Protein AF-A0A8C1U9F3-F1 (afdb_monomer)

Radius of gyration: 24.21 Å; Cα contacts (8 Å, |Δi|>4): 95; chains: 1; bounding box: 47×26×65 Å

pLDDT: mean 91.02, std 7.92, range [49.25, 97.31]

Mean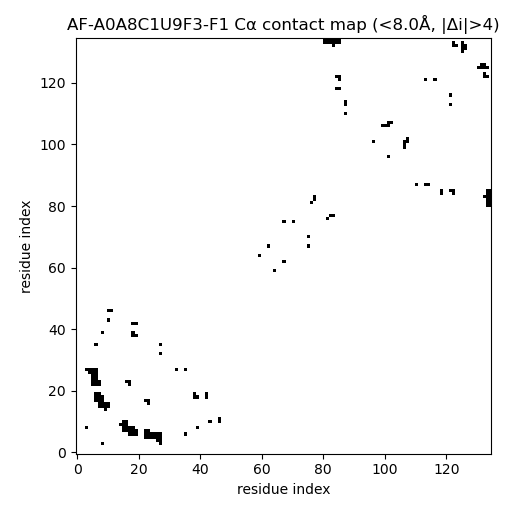 predicted aligned error: 7.38 Å

Secondary structure (DSSP, 8-state):
-----BSEEE-TTS-EEESSTTGGGSB--TTTHHHHHHHHHHHHHHTTHHHHHHHHHHHHTTS-HHHHTTS-HHHHHHHHH--SS--HHHHHHH---SSS-TTSHHHHHHHHHHHHS-HHHHHHHHHHHHS-S--

Solvent-accessible surface area (backbone atoms only — not comparable to full-atom values): 8068 Å² total; per-residue (Å²): 131,81,84,67,61,25,35,50,41,71,47,98,89,68,47,81,39,56,46,44,93,69,13,76,78,39,71,55,42,85,88,52,46,63,58,48,52,54,38,47,51,52,38,62,73,53,72,51,48,73,60,53,49,52,53,52,53,61,47,44,78,79,44,62,61,76,63,56,73,77,48,54,73,68,53,51,45,36,72,74,60,26,40,83,67,69,54,64,73,60,50,66,74,70,63,80,78,74,102,57,53,78,85,37,68,69,49,46,49,54,50,51,54,57,67,72,44,52,58,69,54,42,29,51,49,39,30,71,80,69,73,35,67,44,93

InterPro domains:
  IPR000569 HECT domain [PF00632] (15-135)
  IPR000569 HECT domain [PS50237] (14-135)
  IPR000569 HECT domain [SM00119] (1-135)
  IPR035983 HECT, E3 ligase catalytic domain [SSF56204] (11-135)
  IPR042469 E3 ubiquitin-protein ligase HECTD3 [PTHR46654] (6-135)

Structure (mmCIF, N/CA/C/O backbone):
data_AF-A0A8C1U9F3-F1
#
_entry.id   AF-A0A8C1U9F3-F1
#
loop_
_atom_site.group_PDB
_atom_site.id
_atom_site.type_symbol
_atom_site.label_atom_id
_atom_site.label_alt_id
_atom_site.label_comp_id
_atom_site.label_asym_id
_atom_site.label_entity_id
_atom_site.label_seq_id
_atom_site.pdbx_PDB_ins_code
_atom_site.Cartn_x
_atom_site.Cartn_y
_atom_site.Cartn_z
_atom_site.occupancy
_atom_site.B_iso_or_equiv
_atom_site.auth_seq_id
_atom_site.auth_comp_id
_atom_site.auth_asym_id
_atom_site.auth_atom_id
_atom_site.pdbx_PDB_model_num
ATOM 1 N N . MET A 1 1 ? 25.316 -7.823 -6.416 1.00 49.34 1 MET A N 1
ATOM 2 C CA . MET A 1 1 ? 24.748 -7.047 -7.535 1.00 49.34 1 MET A CA 1
ATOM 3 C C . MET A 1 1 ? 25.439 -7.550 -8.788 1.00 49.34 1 MET A C 1
ATOM 5 O O . MET A 1 1 ? 26.639 -7.349 -8.905 1.00 49.34 1 MET A O 1
ATOM 9 N N . ILE A 1 2 ? 24.748 -8.336 -9.615 1.00 49.25 2 ILE A N 1
ATOM 10 C CA . ILE A 1 2 ? 25.308 -8.791 -10.897 1.00 49.25 2 ILE A CA 1
ATOM 11 C C . ILE A 1 2 ? 25.418 -7.538 -11.784 1.00 49.25 2 ILE A C 1
ATOM 13 O O . ILE A 1 2 ?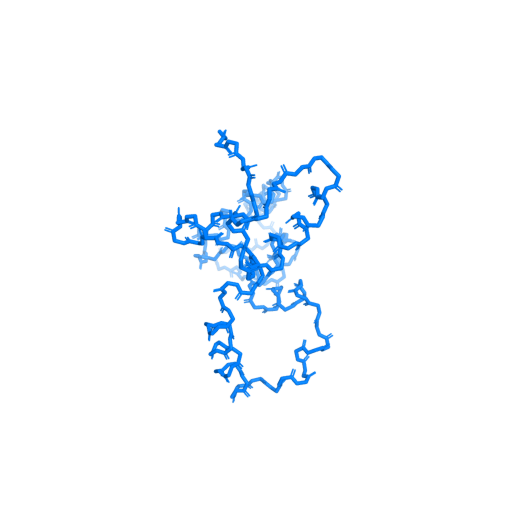 24.453 -6.768 -11.799 1.00 49.25 2 ILE A O 1
ATOM 17 N N . PRO A 1 3 ? 26.561 -7.266 -12.438 1.00 56.72 3 PRO A N 1
ATOM 18 C CA . PRO A 1 3 ? 26.659 -6.141 -13.358 1.00 56.72 3 PRO A CA 1
ATOM 19 C C . PRO A 1 3 ? 25.641 -6.330 -14.487 1.00 56.72 3 PRO A C 1
ATOM 21 O O . PRO A 1 3 ? 25.522 -7.404 -15.073 1.00 56.72 3 PRO A O 1
ATOM 24 N N . LEU A 1 4 ? 24.827 -5.302 -14.708 1.00 69.50 4 LEU A N 1
ATOM 25 C CA . LEU A 1 4 ? 23.880 -5.262 -15.812 1.00 69.50 4 LEU A CA 1
ATOM 26 C C . LEU A 1 4 ? 24.661 -4.827 -17.050 1.00 69.50 4 LEU A C 1
ATOM 28 O O . LEU A 1 4 ? 25.075 -3.675 -17.138 1.00 69.50 4 LEU A O 1
ATOM 32 N N . ASP A 1 5 ? 24.880 -5.751 -17.979 1.00 87.25 5 ASP A N 1
ATOM 33 C CA . ASP A 1 5 ? 25.706 -5.492 -19.165 1.00 87.25 5 ASP A CA 1
ATOM 34 C C . ASP A 1 5 ? 24.875 -5.007 -20.367 1.00 87.25 5 ASP A C 1
ATOM 36 O O . ASP A 1 5 ? 25.412 -4.496 -21.351 1.00 87.25 5 ASP A O 1
ATOM 40 N N . SER A 1 6 ? 23.549 -5.142 -20.296 1.00 94.44 6 SER A N 1
ATOM 41 C CA . SER A 1 6 ? 22.614 -4.800 -21.369 1.00 94.44 6 SER A CA 1
ATOM 42 C C . SER A 1 6 ? 21.249 -4.361 -20.830 1.00 94.44 6 SER A C 1
ATOM 44 O O . SER A 1 6 ? 21.046 -4.271 -19.617 1.00 94.44 6 SER A O 1
ATOM 46 N N . PHE A 1 7 ? 20.298 -4.063 -21.719 1.00 95.81 7 PHE A N 1
ATOM 47 C CA . PHE A 1 7 ? 18.926 -3.677 -21.367 1.00 95.81 7 PHE A CA 1
ATOM 48 C C . PHE A 1 7 ? 18.090 -4.897 -20.948 1.00 95.81 7 PHE A C 1
ATOM 50 O O . PHE A 1 7 ? 17.070 -5.241 -21.554 1.00 95.81 7 PHE A O 1
ATOM 57 N N . VAL A 1 8 ? 18.541 -5.551 -19.883 1.00 94.88 8 VAL A N 1
ATOM 58 C CA . VAL A 1 8 ? 17.898 -6.686 -19.223 1.00 94.88 8 VAL A CA 1
ATOM 59 C C . VAL A 1 8 ? 17.635 -6.356 -17.765 1.00 94.88 8 VAL A C 1
ATOM 61 O O . VAL A 1 8 ? 18.450 -5.713 -17.118 1.00 94.88 8 VAL A O 1
ATOM 64 N N . GLY A 1 9 ? 16.508 -6.812 -17.235 1.00 91.31 9 GLY A N 1
ATOM 65 C CA . GLY A 1 9 ? 16.112 -6.624 -15.845 1.00 91.31 9 GLY A CA 1
ATOM 66 C C . GLY A 1 9 ? 15.585 -7.924 -15.253 1.00 91.31 9 GLY A C 1
ATOM 67 O O . GLY A 1 9 ? 15.272 -8.867 -15.977 1.00 91.31 9 GLY A O 1
ATOM 68 N N . GLN A 1 10 ? 15.498 -7.984 -13.927 1.00 91.25 10 GLN A N 1
ATOM 69 C CA . GLN A 1 10 ? 14.912 -9.130 -13.240 1.00 91.25 10 GLN A CA 1
ATOM 70 C C . GLN A 1 10 ? 13.382 -9.013 -13.246 1.00 91.25 10 GLN A C 1
ATOM 72 O O . GLN A 1 10 ? 12.860 -8.026 -12.741 1.00 91.25 10 GLN A O 1
ATOM 77 N N . SER A 1 11 ? 12.652 -9.989 -13.771 1.00 92.56 11 SER A N 1
ATOM 78 C CA . SER A 1 11 ? 11.186 -10.060 -13.711 1.00 92.56 11 SER A CA 1
ATOM 79 C C . SER A 1 11 ? 10.675 -10.391 -12.301 1.00 92.56 11 SER A C 1
ATOM 81 O O . SER A 1 11 ? 11.444 -10.740 -11.404 1.00 92.56 11 SER A O 1
ATOM 83 N N . ALA A 1 12 ? 9.365 -10.280 -12.077 1.00 91.25 12 ALA A N 1
ATOM 84 C CA . ALA A 1 12 ? 8.701 -10.617 -10.816 1.00 91.25 12 ALA A CA 1
ATOM 85 C C . ALA A 1 12 ? 8.863 -12.097 -10.420 1.00 91.25 12 ALA A C 1
ATOM 87 O O . ALA A 1 12 ? 8.837 -12.415 -9.234 1.00 91.25 12 ALA A O 1
ATOM 88 N N . ASP A 1 13 ? 9.072 -12.999 -11.386 1.00 91.94 13 ASP A N 1
ATOM 89 C CA . ASP A 1 13 ? 9.385 -14.417 -11.143 1.00 91.94 13 ASP A CA 1
ATOM 90 C C . ASP A 1 13 ? 10.897 -14.696 -11.005 1.00 91.94 13 ASP A C 1
ATOM 92 O O . ASP A 1 13 ? 11.318 -15.850 -10.918 1.00 91.94 13 ASP A O 1
ATOM 96 N N . GLY A 1 14 ? 11.721 -13.645 -10.964 1.00 90.31 14 GLY A N 1
ATOM 97 C CA . GLY A 1 14 ? 13.155 -13.718 -10.694 1.00 90.31 14 GLY A CA 1
ATOM 98 C C . GLY A 1 14 ? 14.043 -13.990 -11.910 1.00 90.31 14 GLY A C 1
ATOM 99 O O . GLY A 1 14 ? 15.262 -14.066 -11.740 1.00 90.31 14 GLY A O 1
ATOM 100 N N . LYS A 1 15 ? 13.482 -14.120 -13.119 1.00 91.81 15 LYS A N 1
ATOM 101 C CA . LYS A 1 15 ? 14.236 -14.380 -14.356 1.00 91.81 15 LYS A CA 1
ATOM 102 C C . LYS A 1 15 ? 14.822 -13.097 -14.943 1.00 91.81 15 LYS A C 1
ATOM 104 O O . LYS A 1 15 ? 14.275 -12.017 -14.777 1.00 91.81 15 LYS A O 1
ATOM 109 N N . MET A 1 16 ? 15.930 -13.211 -15.669 1.00 91.50 16 MET A N 1
ATOM 110 C CA . MET A 1 16 ? 16.463 -12.085 -16.441 1.00 91.50 16 MET A CA 1
ATOM 111 C C . MET A 1 16 ? 15.747 -12.007 -17.785 1.00 91.50 16 MET A C 1
ATOM 113 O O . MET A 1 16 ? 15.766 -12.970 -18.553 1.00 91.50 16 MET A O 1
ATOM 117 N N . VAL A 1 17 ? 15.120 -10.868 -18.061 1.00 93.62 17 VAL A N 1
ATOM 118 C CA . VAL A 1 17 ? 14.347 -10.633 -19.282 1.00 93.62 17 VAL A CA 1
ATOM 119 C C . VAL A 1 17 ? 14.723 -9.294 -19.913 1.00 93.62 17 VAL A C 1
ATOM 121 O O . VAL A 1 17 ? 15.092 -8.356 -19.202 1.00 93.62 17 VAL A O 1
ATOM 124 N N . PRO A 1 18 ? 14.639 -9.173 -21.245 1.00 95.06 18 PRO A N 1
ATOM 125 C CA . PRO A 1 18 ? 14.825 -7.892 -21.909 1.00 95.06 18 PRO A CA 1
ATOM 126 C C . PRO A 1 18 ? 13.691 -6.927 -21.524 1.00 95.06 18 PRO A C 1
ATOM 128 O O . PRO A 1 18 ? 12.520 -7.234 -21.729 1.00 95.06 18 PRO A O 1
ATOM 131 N N . ILE A 1 19 ? 14.040 -5.750 -20.988 1.00 95.00 19 ILE A N 1
ATOM 132 C CA . ILE A 1 19 ? 13.059 -4.718 -20.572 1.00 95.00 19 ILE A CA 1
ATOM 133 C C . ILE A 1 19 ? 12.503 -3.913 -21.755 1.00 95.00 19 ILE A C 1
ATOM 135 O O . ILE A 1 19 ? 11.532 -3.177 -21.622 1.00 95.00 19 ILE A O 1
ATOM 139 N N . ILE A 1 20 ? 13.127 -4.060 -22.922 1.00 95.00 20 ILE A N 1
ATOM 140 C CA . ILE A 1 20 ? 12.680 -3.529 -24.209 1.00 95.00 20 ILE A CA 1
ATOM 141 C C . ILE A 1 20 ? 12.872 -4.596 -25.289 1.00 95.00 20 ILE A C 1
ATOM 143 O O . ILE A 1 20 ? 13.725 -5.475 -25.127 1.00 95.00 20 ILE A O 1
ATOM 147 N N . PRO A 1 21 ? 12.146 -4.530 -26.419 1.00 95.06 21 PRO A N 1
ATOM 148 C CA . PRO A 1 21 ? 12.381 -5.428 -27.545 1.00 95.06 21 PRO A CA 1
ATOM 149 C C . PRO A 1 21 ? 13.858 -5.431 -27.968 1.00 95.06 21 PRO A C 1
ATOM 151 O O . PRO A 1 21 ? 14.432 -4.384 -28.253 1.00 95.06 21 PRO A O 1
ATOM 154 N N . GLY A 1 22 ? 14.488 -6.609 -27.976 1.00 93.81 22 GLY A N 1
ATOM 155 C CA . GLY A 1 22 ? 15.908 -6.753 -28.322 1.00 93.81 22 GLY A CA 1
ATOM 156 C C . GLY A 1 22 ? 16.902 -6.267 -27.257 1.00 93.81 22 GLY A C 1
ATOM 157 O O . GLY A 1 22 ? 18.094 -6.201 -27.543 1.00 93.81 22 GLY A O 1
ATOM 158 N N . GLY A 1 23 ? 16.457 -5.971 -26.030 1.00 93.56 23 GLY A N 1
ATOM 159 C CA . GLY A 1 23 ? 17.293 -5.404 -24.962 1.00 93.56 23 GLY A CA 1
ATOM 160 C C . GL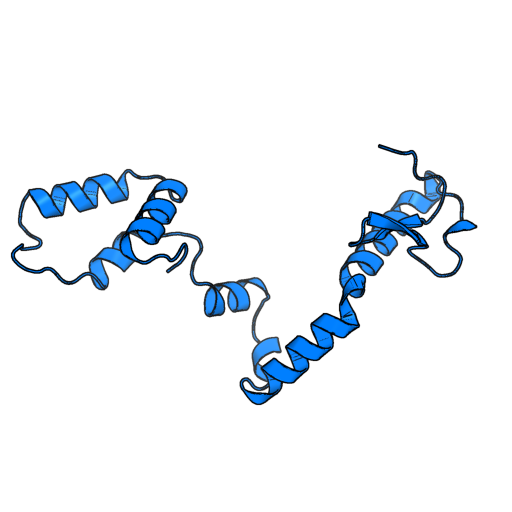Y A 1 23 ? 18.566 -6.194 -24.632 1.00 93.56 23 GLY A C 1
ATOM 161 O O . GLY A 1 23 ? 19.582 -5.598 -24.286 1.00 93.56 23 GLY A O 1
ATOM 162 N N . ASN A 1 24 ? 18.559 -7.513 -24.853 1.00 93.31 24 ASN A N 1
ATOM 163 C CA . ASN A 1 24 ? 19.737 -8.380 -24.715 1.00 93.31 24 ASN A CA 1
ATOM 164 C C . ASN A 1 24 ? 20.927 -7.931 -25.586 1.00 93.31 24 ASN A C 1
ATOM 166 O O . ASN A 1 24 ? 22.074 -8.182 -25.231 1.00 93.31 24 ASN A O 1
ATOM 170 N N . SER A 1 25 ? 20.655 -7.298 -26.731 1.00 94.19 25 SER A N 1
ATOM 171 C CA . SER A 1 25 ? 21.654 -6.860 -27.713 1.00 94.19 25 SER A CA 1
ATOM 172 C C . SER A 1 25 ? 22.066 -5.396 -27.548 1.00 94.19 25 SER A C 1
ATOM 174 O O . SER A 1 25 ? 22.938 -4.928 -28.276 1.00 94.19 25 SER A O 1
ATOM 176 N N . ILE A 1 26 ? 21.444 -4.663 -26.622 1.00 95.06 26 ILE A N 1
ATOM 177 C CA . ILE A 1 26 ? 21.718 -3.244 -26.397 1.00 95.06 26 ILE A CA 1
ATOM 178 C C . ILE A 1 26 ? 22.621 -3.136 -25.168 1.00 95.06 26 ILE A C 1
ATOM 180 O O . ILE A 1 26 ? 22.133 -3.357 -24.059 1.00 95.06 26 ILE A O 1
ATOM 184 N N . PRO A 1 27 ? 23.917 -2.814 -25.324 1.00 94.94 27 PRO A N 1
ATOM 185 C CA . PRO A 1 27 ? 24.826 -2.724 -24.191 1.00 94.94 27 PRO A CA 1
ATOM 186 C C . PRO A 1 27 ? 24.453 -1.552 -23.279 1.00 94.94 27 PRO A C 1
ATOM 188 O O . PRO A 1 27 ? 24.155 -0.444 -23.744 1.00 94.94 27 PRO A O 1
ATOM 191 N N . LEU A 1 28 ? 24.501 -1.787 -21.969 1.00 94.69 28 LEU A N 1
ATOM 192 C CA . LEU A 1 28 ? 24.340 -0.733 -20.978 1.00 94.69 28 LEU A CA 1
ATOM 193 C C . LEU A 1 28 ? 25.655 0.042 -20.877 1.00 94.69 28 LEU A C 1
ATOM 195 O O . LEU A 1 28 ? 26.717 -0.498 -20.586 1.00 94.69 28 LEU A O 1
ATOM 199 N N . THR A 1 29 ? 25.579 1.338 -21.128 1.00 94.44 29 THR A N 1
ATOM 200 C CA . THR A 1 29 ? 26.708 2.262 -21.099 1.00 94.44 29 THR A CA 1
ATOM 201 C C . THR A 1 29 ? 26.385 3.417 -20.166 1.00 94.44 29 THR A C 1
ATOM 203 O O . THR A 1 29 ? 25.231 3.682 -19.822 1.00 94.44 29 THR A O 1
ATOM 206 N N . PHE A 1 30 ? 27.405 4.172 -19.762 1.00 93.19 30 PHE A N 1
ATOM 207 C CA . PHE A 1 30 ? 27.154 5.342 -18.931 1.00 93.19 30 PHE A CA 1
ATOM 208 C C . PHE A 1 30 ? 26.239 6.349 -19.643 1.00 93.19 30 PHE A C 1
ATOM 210 O O . PHE A 1 30 ? 25.377 6.930 -18.995 1.00 93.19 30 PHE A O 1
ATOM 2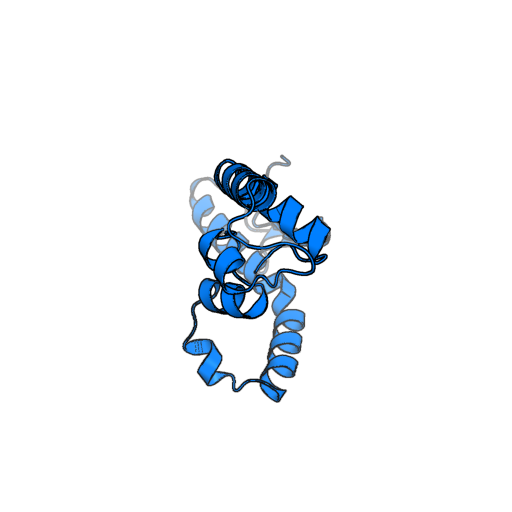17 N N . SER A 1 31 ? 26.355 6.544 -20.958 1.00 96.62 31 SER A N 1
ATOM 218 C CA . SER A 1 31 ? 25.536 7.517 -21.694 1.00 96.62 31 SER A CA 1
ATOM 219 C C . SER A 1 31 ? 24.050 7.144 -21.754 1.00 96.62 31 SER A C 1
ATOM 221 O O . SER A 1 31 ? 23.215 8.031 -21.592 1.00 96.62 31 SER A O 1
ATOM 223 N N . ASN A 1 32 ? 23.708 5.859 -21.908 1.00 95.19 32 ASN A N 1
ATOM 224 C CA . ASN A 1 32 ? 22.316 5.388 -22.021 1.00 95.19 32 ASN A CA 1
ATOM 225 C C . ASN A 1 32 ? 21.692 4.914 -20.689 1.00 95.19 32 ASN A C 1
ATOM 227 O O . ASN A 1 32 ? 20.532 4.509 -20.655 1.00 95.19 32 ASN A O 1
ATOM 231 N N . ARG A 1 33 ? 22.411 5.027 -19.564 1.00 94.44 33 ARG A N 1
ATOM 232 C CA . ARG A 1 33 ? 21.937 4.576 -18.240 1.00 94.44 33 ARG A CA 1
ATOM 233 C C . ARG A 1 33 ? 20.592 5.165 -17.798 1.00 94.44 33 ARG A C 1
ATOM 235 O O . ARG A 1 33 ? 19.852 4.508 -17.078 1.00 94.44 33 ARG A O 1
ATOM 242 N N . LYS A 1 34 ? 20.285 6.410 -18.186 1.00 96.44 34 LYS A N 1
ATOM 243 C CA . LYS A 1 34 ? 19.011 7.061 -17.832 1.00 96.44 34 LYS A CA 1
ATOM 244 C C . LYS A 1 34 ? 17.840 6.410 -18.560 1.00 96.44 34 LYS A C 1
ATOM 246 O O . LYS A 1 34 ? 16.847 6.085 -17.924 1.00 96.44 34 LYS A O 1
ATOM 251 N N . GLU A 1 35 ? 18.015 6.146 -19.852 1.00 96.00 35 GLU A N 1
ATOM 252 C CA . GLU A 1 35 ? 17.026 5.431 -20.655 1.00 96.00 35 GLU A CA 1
ATOM 253 C C . GLU A 1 35 ? 16.791 4.030 -20.090 1.00 96.00 35 GLU A C 1
ATOM 255 O O . GLU A 1 35 ? 15.648 3.624 -19.919 1.00 96.00 35 GLU A O 1
ATOM 260 N N . TYR A 1 36 ? 17.855 3.313 -19.719 1.00 95.12 36 TYR A N 1
ATOM 261 C CA . TYR A 1 36 ? 17.713 2.018 -19.055 1.00 95.12 36 TYR A CA 1
ATOM 262 C C . TYR A 1 36 ? 16.821 2.105 -17.807 1.00 95.12 36 TYR A C 1
ATOM 264 O O . TYR A 1 36 ? 15.914 1.292 -17.651 1.00 95.12 36 TYR A O 1
ATOM 272 N N . VAL A 1 37 ? 17.043 3.099 -16.936 1.00 94.94 37 VAL A N 1
ATOM 273 C CA . VAL A 1 37 ? 16.233 3.291 -15.720 1.00 94.94 37 VAL A CA 1
ATOM 274 C C . VAL A 1 37 ? 14.769 3.554 -16.067 1.00 94.94 37 VAL A C 1
ATOM 276 O O . VAL A 1 37 ? 13.892 2.909 -15.498 1.00 94.94 37 VAL A O 1
ATOM 279 N N . GLU A 1 38 ? 14.499 4.450 -17.016 1.00 96.62 38 GLU A N 1
ATOM 280 C CA . GLU A 1 38 ? 13.136 4.754 -17.469 1.00 96.62 38 GLU A CA 1
ATOM 281 C C . GLU A 1 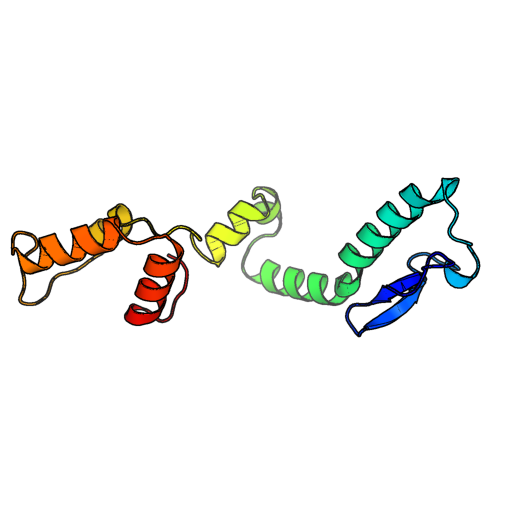38 ? 12.437 3.504 -18.019 1.00 96.62 38 GLU A C 1
ATOM 283 O O . GLU A 1 38 ? 11.326 3.178 -17.604 1.00 96.62 38 GLU A O 1
ATOM 288 N N . ARG A 1 39 ? 13.114 2.740 -18.885 1.00 96.31 39 ARG A N 1
ATOM 289 C CA . ARG A 1 39 ? 12.583 1.493 -19.453 1.00 96.31 39 ARG A CA 1
ATOM 290 C C . ARG A 1 39 ? 12.387 0.399 -18.411 1.00 96.31 39 ARG A C 1
ATOM 292 O O . ARG A 1 39 ? 11.445 -0.376 -18.521 1.00 96.31 39 ARG A O 1
ATOM 299 N N . ALA A 1 40 ? 13.254 0.324 -17.405 1.00 94.31 40 ALA A N 1
ATOM 300 C CA . ALA A 1 40 ? 13.133 -0.659 -16.336 1.00 94.31 40 ALA A CA 1
ATOM 301 C C . ALA A 1 40 ? 11.921 -0.358 -15.442 1.00 94.31 40 ALA A C 1
ATOM 303 O O . ALA A 1 40 ? 11.226 -1.286 -15.026 1.00 94.31 40 ALA A O 1
ATOM 304 N N . ILE A 1 41 ? 11.654 0.926 -15.174 1.00 95.25 41 ILE A N 1
ATOM 305 C CA . ILE A 1 41 ? 10.448 1.371 -14.465 1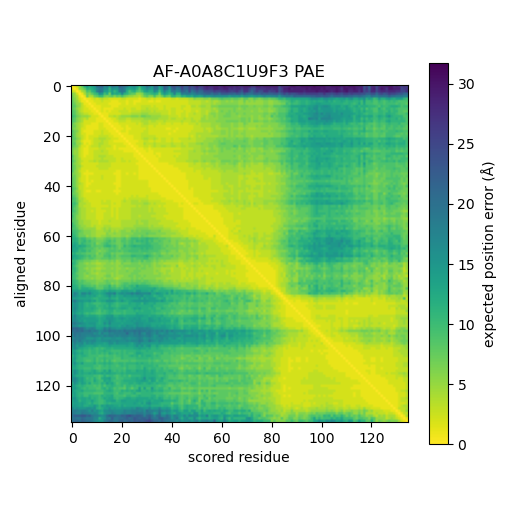.00 95.25 41 ILE A CA 1
ATOM 306 C C . ILE A 1 41 ? 9.205 1.040 -15.295 1.00 95.25 41 ILE A C 1
ATOM 308 O O . ILE A 1 41 ? 8.290 0.415 -14.768 1.00 95.25 41 ILE A O 1
ATOM 312 N N . GLU A 1 42 ? 9.202 1.386 -16.584 1.00 96.12 42 GLU A N 1
ATOM 313 C CA . GLU A 1 42 ? 8.090 1.103 -17.500 1.00 96.12 42 GLU A CA 1
ATOM 314 C C . GLU A 1 42 ? 7.775 -0.398 -17.557 1.00 96.12 42 GLU A C 1
ATOM 316 O O . GLU A 1 42 ? 6.642 -0.813 -17.320 1.00 96.12 42 GLU A O 1
ATOM 321 N N . TYR A 1 43 ? 8.795 -1.235 -17.778 1.00 95.12 43 TYR A N 1
ATOM 322 C CA . TYR A 1 43 ? 8.644 -2.689 -17.766 1.00 95.12 43 TYR A CA 1
ATOM 323 C C . TYR A 1 43 ? 8.036 -3.173 -16.443 1.00 95.12 43 TYR A C 1
ATOM 325 O O . TYR A 1 43 ? 7.105 -3.976 -16.451 1.00 95.12 43 TYR A O 1
ATOM 333 N N . ARG A 1 44 ? 8.527 -2.672 -15.299 1.00 94.25 44 ARG A N 1
ATOM 334 C CA . ARG A 1 44 ? 8.028 -3.090 -13.983 1.00 94.25 44 ARG A CA 1
ATOM 335 C C . ARG A 1 44 ? 6.567 -2.702 -13.761 1.00 94.25 44 ARG A C 1
ATOM 337 O O . ARG A 1 44 ? 5.833 -3.486 -13.167 1.00 94.25 44 ARG A O 1
ATOM 344 N N . LEU A 1 45 ? 6.158 -1.515 -14.204 1.00 94.81 45 LEU A N 1
ATOM 345 C CA . LEU A 1 45 ? 4.775 -1.048 -14.086 1.00 94.81 45 LEU A CA 1
ATOM 346 C C . LEU A 1 45 ? 3.814 -1.899 -14.928 1.00 94.81 45 LEU A C 1
ATOM 348 O O . LEU A 1 45 ? 2.696 -2.150 -14.485 1.00 94.81 45 LEU A O 1
ATOM 352 N N . HIS A 1 46 ? 4.276 -2.386 -16.083 1.00 96.00 46 HIS A N 1
ATOM 353 C CA . HIS A 1 46 ? 3.463 -3.125 -17.054 1.00 96.00 46 HIS A CA 1
ATOM 354 C C . HIS A 1 46 ? 3.577 -4.656 -16.974 1.00 96.00 46 HIS A C 1
ATOM 356 O O . HIS A 1 46 ? 2.890 -5.387 -17.690 1.00 96.00 46 HIS A O 1
ATOM 362 N N . GLU A 1 47 ? 4.406 -5.182 -16.072 1.00 95.38 47 GLU A N 1
ATOM 363 C CA . GLU A 1 47 ? 4.670 -6.621 -15.943 1.00 95.38 47 GLU A CA 1
ATOM 364 C C . GLU A 1 47 ? 3.417 -7.454 -15.615 1.00 95.38 47 GLU A C 1
ATOM 366 O O . GLU A 1 47 ? 3.341 -8.642 -15.936 1.00 95.38 47 GLU A O 1
ATOM 371 N N . MET A 1 48 ? 2.420 -6.833 -14.982 1.00 95.81 48 MET A N 1
ATOM 372 C CA . MET A 1 48 ? 1.196 -7.490 -14.515 1.00 95.81 48 MET A CA 1
ATOM 373 C C . MET A 1 48 ? -0.072 -6.952 -15.189 1.00 95.81 48 MET A C 1
ATOM 375 O O . MET A 1 48 ? -1.168 -7.139 -14.661 1.00 95.81 48 MET A O 1
ATOM 379 N N . ASP A 1 49 ? 0.042 -6.307 -16.354 1.00 96.12 49 ASP A N 1
ATOM 380 C CA . ASP A 1 49 ? -1.081 -5.644 -17.035 1.00 96.12 49 ASP A CA 1
ATOM 381 C C . ASP A 1 49 ? -2.296 -6.551 -17.234 1.00 96.12 49 ASP A C 1
ATOM 383 O O . ASP A 1 49 ? -3.434 -6.132 -17.027 1.00 96.12 49 ASP A O 1
ATOM 387 N N . ARG A 1 50 ? -2.075 -7.825 -17.577 1.00 96.62 50 ARG A N 1
ATOM 388 C CA . ARG A 1 50 ? -3.165 -8.794 -17.756 1.00 96.62 50 ARG A CA 1
ATOM 389 C C . ARG A 1 50 ? -3.946 -9.016 -16.456 1.00 96.62 50 ARG A C 1
ATOM 391 O O . ARG A 1 50 ? -5.173 -9.089 -16.476 1.00 96.62 50 ARG A O 1
ATOM 398 N N . GLN A 1 51 ? -3.248 -9.150 -15.334 1.00 96.88 51 GLN A N 1
ATOM 399 C CA . GLN A 1 51 ? -3.833 -9.363 -14.015 1.00 96.88 51 GLN A CA 1
ATOM 400 C C . GLN A 1 51 ? -4.523 -8.085 -13.528 1.00 96.88 51 GLN A C 1
ATOM 402 O O . GLN A 1 51 ? -5.652 -8.142 -13.045 1.00 96.88 51 GLN A O 1
ATOM 407 N N . VAL A 1 52 ? -3.880 -6.929 -13.718 1.00 94.44 52 VAL A N 1
ATOM 408 C CA . VAL A 1 52 ? -4.441 -5.612 -13.385 1.00 94.44 52 VAL A CA 1
ATOM 409 C C . VAL A 1 52 ? -5.713 -5.341 -14.194 1.00 94.44 52 VAL A C 1
ATOM 411 O O . VAL A 1 52 ? -6.703 -4.871 -13.633 1.00 94.44 52 VAL A O 1
ATOM 414 N N . ALA A 1 53 ? -5.742 -5.702 -15.480 1.00 94.62 53 ALA A N 1
ATOM 415 C CA . ALA A 1 53 ? -6.921 -5.570 -16.331 1.00 94.62 53 ALA A CA 1
ATOM 416 C C . ALA A 1 53 ? -8.101 -6.415 -15.827 1.00 94.62 53 ALA A C 1
ATOM 418 O O . ALA A 1 53 ? -9.214 -5.899 -15.747 1.00 94.62 53 ALA A O 1
ATOM 419 N N . ALA A 1 54 ? -7.859 -7.665 -15.416 1.00 96.50 54 ALA A N 1
ATOM 420 C CA . ALA A 1 54 ? -8.896 -8.532 -14.851 1.00 96.50 54 ALA A CA 1
ATOM 421 C C . ALA A 1 54 ? -9.453 -7.990 -13.520 1.00 96.50 54 ALA A C 1
ATOM 423 O O . ALA A 1 54 ? -10.663 -7.993 -13.299 1.00 96.50 54 ALA A O 1
ATOM 424 N N . VAL A 1 55 ? -8.587 -7.462 -12.644 1.00 92.75 55 VAL A N 1
ATOM 425 C CA . VAL A 1 55 ? -9.020 -6.801 -11.398 1.00 92.75 55 VAL A CA 1
ATOM 426 C C . VAL A 1 55 ? -9.860 -5.559 -11.704 1.00 92.75 55 VAL A C 1
ATOM 428 O O . VAL A 1 55 ? -10.918 -5.364 -11.106 1.00 92.75 55 VAL A O 1
ATOM 431 N N . ARG A 1 56 ? -9.424 -4.731 -12.662 1.00 91.38 56 ARG A N 1
ATOM 432 C CA . ARG A 1 56 ? -10.160 -3.536 -13.098 1.00 91.38 56 ARG A CA 1
ATOM 433 C C . ARG A 1 56 ? -11.525 -3.891 -13.686 1.00 91.38 56 ARG A C 1
ATOM 435 O O . ARG A 1 56 ? -12.492 -3.184 -13.412 1.00 91.38 56 ARG A O 1
ATOM 442 N N . GLU A 1 57 ? -11.608 -4.960 -14.473 1.00 93.38 57 GLU A N 1
ATOM 443 C CA . GLU A 1 57 ? -12.866 -5.468 -15.020 1.00 93.38 57 GLU A CA 1
ATOM 444 C C . GLU A 1 57 ? -13.829 -5.872 -13.900 1.00 93.38 57 GLU A C 1
ATOM 446 O O . GLU A 1 57 ? -14.932 -5.331 -13.836 1.00 93.38 57 GLU A O 1
ATOM 451 N N . GLY A 1 58 ? -13.402 -6.720 -12.961 1.00 94.19 58 GLY A N 1
ATOM 452 C CA . GLY A 1 58 ? -14.250 -7.129 -11.836 1.00 94.19 58 GLY A CA 1
ATOM 453 C C . GLY A 1 58 ? -14.697 -5.951 -10.963 1.00 94.19 58 GLY A C 1
ATOM 454 O O . GLY A 1 58 ? -15.864 -5.852 -10.591 1.00 94.19 58 GLY A O 1
ATOM 455 N N . MET A 1 59 ? -13.797 -5.002 -10.689 1.00 89.94 59 MET A N 1
ATOM 456 C CA . MET A 1 59 ? -14.128 -3.784 -9.942 1.00 89.94 59 MET A CA 1
ATOM 457 C C . MET A 1 59 ? -15.182 -2.928 -10.663 1.00 89.94 59 MET A C 1
ATOM 459 O O . MET A 1 59 ? -16.064 -2.371 -10.007 1.00 89.94 59 MET A O 1
ATOM 463 N N . SER A 1 60 ? -15.131 -2.859 -11.999 1.00 91.06 60 SER A N 1
ATOM 464 C CA . SER A 1 60 ? -16.064 -2.060 -12.808 1.00 91.06 60 SER A CA 1
ATOM 465 C C . SER A 1 60 ? -17.524 -2.515 -12.720 1.00 91.06 60 SER A C 1
ATOM 467 O O . SER A 1 60 ? -18.422 -1.728 -13.012 1.00 91.06 60 SER A O 1
ATOM 469 N N . TRP A 1 61 ? -17.774 -3.757 -12.291 1.00 93.38 61 TRP A N 1
ATOM 470 C CA . TRP A 1 61 ? -19.127 -4.293 -12.104 1.00 93.38 61 TRP A CA 1
ATOM 471 C C . TRP A 1 61 ? -19.813 -3.751 -10.847 1.00 93.38 61 TRP A C 1
ATOM 473 O O . TRP A 1 61 ? -21.036 -3.791 -10.748 1.00 93.38 61 TRP A O 1
ATOM 483 N N . ILE A 1 62 ? -19.031 -3.257 -9.885 1.00 92.00 62 ILE A N 1
ATOM 484 C CA . ILE A 1 62 ? -19.521 -2.754 -8.597 1.00 92.00 62 ILE A CA 1
ATOM 485 C C . ILE A 1 62 ? -19.387 -1.231 -8.541 1.00 92.00 62 ILE A C 1
ATOM 487 O O . ILE A 1 62 ? -20.299 -0.539 -8.093 1.00 92.00 62 ILE A O 1
ATOM 491 N N . VAL A 1 63 ? -18.249 -0.704 -9.002 1.00 88.38 63 VAL A N 1
ATOM 492 C CA . VAL A 1 63 ? -17.916 0.721 -8.942 1.00 88.38 63 VAL A CA 1
ATOM 493 C C . VAL A 1 63 ? -17.719 1.268 -10.358 1.00 88.38 63 VAL A C 1
ATOM 495 O O . VAL A 1 63 ? -16.835 0.793 -11.074 1.00 88.38 63 VAL A O 1
ATOM 498 N N . PRO A 1 64 ? -18.474 2.304 -10.775 1.00 90.00 64 PRO A N 1
ATOM 499 C CA . PRO A 1 64 ? -18.271 2.944 -12.068 1.00 90.00 64 PRO A CA 1
ATOM 500 C C . PRO A 1 64 ? -16.841 3.473 -12.228 1.00 90.00 64 PRO A C 1
ATOM 502 O O . PRO A 1 64 ? -16.387 4.326 -11.465 1.00 90.00 64 PRO A O 1
ATOM 505 N N . VAL A 1 65 ? -16.147 3.013 -13.271 1.00 86.94 65 VAL A N 1
ATOM 506 C CA . VAL A 1 65 ? -14.744 3.375 -13.544 1.00 86.94 65 VAL A CA 1
ATOM 507 C C . VAL A 1 65 ? -14.485 4.891 -13.582 1.00 86.94 65 VAL A C 1
ATOM 509 O O . VAL A 1 65 ? -13.465 5.306 -13.032 1.00 86.94 65 VAL A O 1
ATOM 512 N N . PRO A 1 66 ? -15.365 5.748 -14.145 1.00 89.25 66 PRO A N 1
ATOM 513 C CA . PRO A 1 66 ? -15.133 7.196 -14.148 1.00 89.25 66 PRO A CA 1
ATOM 514 C C . PRO A 1 66 ? -15.037 7.825 -12.750 1.00 89.25 66 PRO A C 1
ATOM 516 O O . PRO A 1 66 ? -14.397 8.861 -12.585 1.00 89.25 66 PRO A O 1
ATOM 519 N N . LEU A 1 67 ? -15.632 7.210 -11.723 1.00 88.00 67 LEU A N 1
ATOM 520 C CA . LEU A 1 67 ? -15.500 7.702 -10.350 1.00 88.00 67 LEU A CA 1
ATOM 521 C C . LEU A 1 67 ? -14.099 7.443 -9.794 1.00 88.00 67 LEU A C 1
ATOM 523 O O . LEU A 1 67 ? -13.580 8.257 -9.037 1.00 88.00 67 LEU A O 1
ATOM 527 N N . LEU A 1 68 ? -13.456 6.352 -10.211 1.00 84.19 68 LEU A N 1
ATOM 528 C CA . LEU A 1 68 ? -12.097 6.028 -9.783 1.00 84.19 68 LEU A CA 1
ATOM 529 C C . LEU A 1 68 ? -11.078 7.035 -10.320 1.00 84.19 68 LEU A C 1
ATOM 531 O O . LEU A 1 68 ? -10.113 7.334 -9.628 1.00 84.19 68 LEU A O 1
ATOM 535 N N . SER A 1 69 ? -11.313 7.619 -11.501 1.00 87.25 69 SER A N 1
ATOM 536 C CA . SER A 1 69 ? -10.457 8.692 -12.031 1.00 87.25 69 SER A CA 1
ATOM 537 C C . SER A 1 69 ? -10.549 10.013 -11.259 1.00 87.25 69 SER A C 1
ATOM 539 O O . SER A 1 69 ? -9.722 10.893 -11.480 1.00 87.25 69 SER A O 1
ATOM 541 N N . LEU A 1 70 ? -11.521 10.165 -10.352 1.00 91.94 70 LEU A N 1
ATOM 542 C CA . LEU A 1 70 ? -11.617 11.330 -9.465 1.00 91.94 70 LEU A CA 1
ATOM 543 C C . LEU A 1 70 ? -10.734 11.190 -8.216 1.00 91.94 70 LEU A C 1
ATOM 545 O O . LEU A 1 70 ? -10.563 12.158 -7.478 1.00 91.94 70 LEU A O 1
ATOM 549 N N . LEU A 1 71 ? -10.201 9.991 -7.960 1.00 90.38 71 LEU A N 1
ATOM 550 C CA . LEU A 1 71 ? -9.399 9.680 -6.786 1.00 90.38 71 LEU A CA 1
ATOM 551 C C . LEU A 1 71 ? -7.925 9.550 -7.163 1.00 90.38 71 LEU A C 1
ATOM 553 O O . LEU A 1 71 ? -7.556 8.951 -8.171 1.00 90.38 71 LEU A O 1
ATOM 557 N N . THR A 1 72 ? -7.059 10.052 -6.292 1.00 93.88 72 THR A N 1
ATOM 558 C CA . THR A 1 72 ? -5.643 9.676 -6.312 1.00 93.88 72 THR A CA 1
ATOM 559 C C . THR A 1 72 ? -5.469 8.242 -5.800 1.00 93.88 72 THR A C 1
ATOM 561 O O . THR A 1 72 ? -6.281 7.753 -5.011 1.00 93.88 72 THR A O 1
ATOM 564 N N . ALA A 1 73 ? -4.365 7.581 -6.171 1.00 89.38 73 ALA A N 1
ATOM 565 C CA . ALA A 1 73 ? -4.040 6.239 -5.672 1.00 89.38 73 ALA A CA 1
ATOM 566 C C . ALA A 1 73 ? -4.053 6.164 -4.131 1.00 89.38 73 ALA A C 1
ATOM 568 O O . ALA A 1 73 ? -4.578 5.211 -3.561 1.00 89.38 73 ALA A O 1
ATOM 569 N N . ARG A 1 74 ? -3.558 7.213 -3.455 1.00 88.69 74 ARG A N 1
ATOM 570 C CA . ARG A 1 74 ? -3.551 7.313 -1.987 1.00 88.69 74 ARG A CA 1
ATOM 571 C C . ARG A 1 74 ? -4.960 7.392 -1.396 1.00 88.69 74 ARG A C 1
ATOM 573 O O . ARG A 1 74 ? -5.227 6.753 -0.387 1.00 88.69 74 ARG A O 1
ATOM 580 N N . GLN A 1 75 ? -5.855 8.173 -1.999 1.00 90.50 75 GLN A N 1
ATOM 581 C CA . GLN A 1 75 ? -7.237 8.281 -1.518 1.00 90.50 75 GLN A CA 1
ATOM 582 C C . GLN A 1 75 ? -7.986 6.963 -1.698 1.00 90.50 75 GLN A C 1
ATOM 584 O O . GLN A 1 75 ? -8.679 6.534 -0.780 1.00 90.50 75 GLN A O 1
ATOM 589 N N . LEU A 1 76 ? -7.806 6.296 -2.842 1.00 89.56 76 LEU A N 1
ATOM 590 C CA . LEU A 1 76 ? -8.396 4.979 -3.070 1.00 89.56 76 LEU A CA 1
ATOM 591 C C . LEU A 1 76 ? -7.890 3.960 -2.036 1.00 89.56 76 LEU A C 1
ATOM 593 O O . LEU A 1 76 ? -8.695 3.244 -1.447 1.00 89.56 76 LEU A O 1
ATOM 597 N N . GLU A 1 77 ? -6.582 3.941 -1.755 1.00 89.00 77 GLU A N 1
ATOM 598 C CA . GLU A 1 77 ? -6.009 3.098 -0.700 1.00 89.00 77 GLU A CA 1
ATOM 599 C C . GLU A 1 77 ? -6.633 3.403 0.666 1.00 89.00 77 GLU A C 1
ATOM 601 O O . GLU A 1 77 ? -7.036 2.482 1.366 1.00 89.00 77 GLU A O 1
ATOM 606 N N . GLN A 1 78 ? -6.756 4.675 1.050 1.00 87.06 78 GLN A N 1
ATOM 607 C CA . GLN A 1 78 ? -7.360 5.056 2.329 1.00 87.06 78 GLN A CA 1
ATOM 608 C C . GLN A 1 78 ? -8.830 4.637 2.426 1.00 87.06 78 GLN A C 1
ATOM 610 O O . GLN A 1 78 ? -9.260 4.190 3.483 1.00 87.06 78 GLN A O 1
ATOM 615 N N . MET A 1 79 ? -9.595 4.738 1.338 1.00 85.31 79 MET A N 1
ATOM 616 C CA . MET A 1 79 ? -10.997 4.313 1.322 1.00 85.31 79 MET A CA 1
ATOM 617 C C . MET A 1 79 ? -11.159 2.795 1.452 1.00 85.31 79 MET A C 1
ATOM 619 O O . MET A 1 79 ? -12.112 2.339 2.077 1.00 85.31 79 MET A O 1
ATOM 623 N N . VAL A 1 80 ? -10.255 2.014 0.855 1.00 84.75 80 VAL A N 1
ATOM 624 C CA . VAL A 1 80 ? -10.334 0.543 0.853 1.00 84.75 80 VAL A CA 1
ATOM 625 C C . VAL A 1 80 ? -9.694 -0.057 2.103 1.00 84.75 80 VAL A C 1
ATOM 627 O O . VAL A 1 80 ? -10.263 -0.941 2.740 1.00 84.75 80 VAL A O 1
ATOM 630 N N . CYS A 1 81 ? -8.492 0.400 2.436 1.00 83.00 81 CYS A N 1
ATOM 631 C CA . CYS A 1 81 ? -7.666 -0.166 3.491 1.00 83.00 81 CYS A CA 1
ATOM 632 C C . CYS A 1 81 ? -7.856 0.540 4.833 1.00 83.00 81 CYS A C 1
ATOM 634 O O . CYS A 1 81 ? -7.427 -0.013 5.839 1.00 83.00 81 CYS A O 1
ATOM 636 N N . GLY A 1 82 ? -8.440 1.738 4.860 1.00 81.88 82 GLY A N 1
ATOM 637 C CA . GLY A 1 82 ? -8.486 2.574 6.052 1.00 81.88 82 GLY A CA 1
ATOM 638 C C . GLY A 1 82 ? -7.229 3.424 6.240 1.00 81.88 82 GLY A C 1
ATOM 639 O O . GL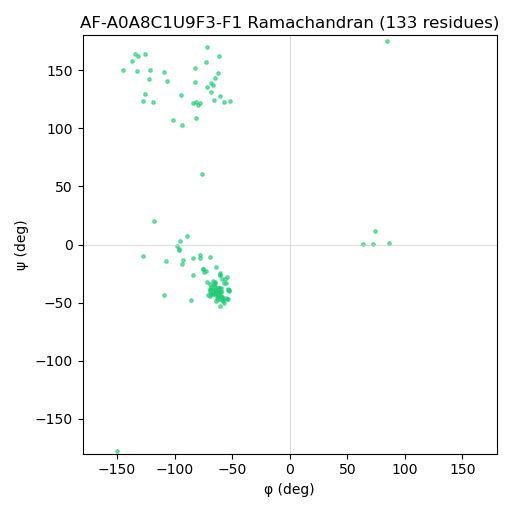Y A 1 82 ? -6.239 3.316 5.495 1.00 81.88 82 GLY A O 1
ATOM 640 N N . LEU A 1 83 ? -7.257 4.289 7.252 1.00 80.75 83 LEU A N 1
ATOM 641 C CA . LEU A 1 83 ? -6.128 5.167 7.558 1.00 80.75 83 LEU A CA 1
ATOM 642 C C . LEU A 1 83 ? -4.962 4.360 8.160 1.00 80.75 83 LEU A C 1
ATOM 644 O O . LEU A 1 83 ? -5.181 3.518 9.033 1.00 80.75 83 LEU A O 1
ATOM 648 N N . PRO A 1 84 ? -3.715 4.599 7.709 1.00 76.81 84 PRO A N 1
ATOM 649 C CA . PRO A 1 84 ? -2.539 3.943 8.281 1.00 76.81 84 PRO A CA 1
ATOM 650 C C . PRO A 1 84 ? -2.189 4.475 9.679 1.00 76.81 84 PRO A C 1
ATOM 652 O O . PRO A 1 84 ? -1.510 3.791 10.443 1.00 76.81 84 PRO A O 1
ATOM 655 N N . GLU A 1 85 ? -2.629 5.694 9.994 1.00 86.62 85 GLU A N 1
ATOM 656 C CA . GLU A 1 85 ? -2.434 6.324 11.294 1.00 86.62 85 GLU A CA 1
ATOM 657 C C . GLU A 1 85 ? -3.652 6.085 12.189 1.00 86.62 85 GLU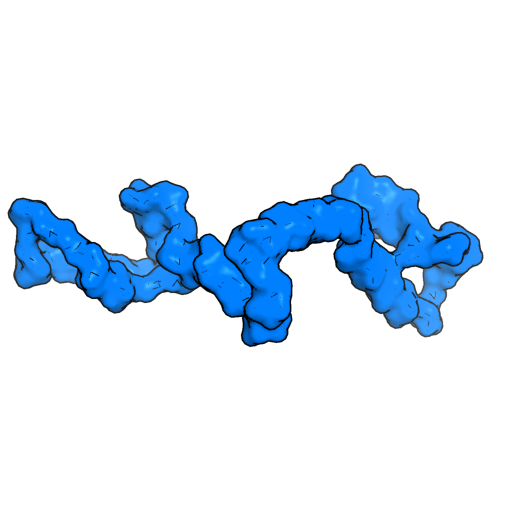 A C 1
ATOM 659 O O . GLU A 1 85 ? -4.792 6.350 11.795 1.00 86.62 85 GLU A O 1
ATOM 664 N N . ILE A 1 86 ? -3.406 5.589 13.400 1.00 88.31 86 ILE A N 1
ATOM 665 C CA . ILE A 1 86 ? -4.445 5.311 14.387 1.00 88.31 86 ILE A CA 1
ATOM 666 C C . ILE A 1 86 ? -4.606 6.532 15.298 1.00 88.31 86 ILE A C 1
ATOM 668 O O . ILE A 1 86 ? -3.811 6.761 16.214 1.00 88.31 86 ILE A O 1
ATOM 672 N N . SER A 1 87 ? -5.661 7.313 15.051 1.00 90.44 87 SER A N 1
ATOM 673 C CA . SER A 1 87 ? -6.045 8.444 15.904 1.00 90.44 87 SER A CA 1
ATOM 674 C C . SER A 1 87 ? -6.803 7.956 17.136 1.00 90.44 87 SER A C 1
ATOM 676 O O . SER A 1 87 ? -7.882 7.363 17.034 1.00 90.44 87 SER A O 1
ATOM 678 N N . VAL A 1 88 ? -6.255 8.256 18.313 1.00 93.50 88 VAL A N 1
ATOM 679 C CA . VAL A 1 88 ? -6.883 7.933 19.600 1.00 93.50 88 VAL A CA 1
ATOM 680 C C . VAL A 1 88 ? -8.186 8.716 19.775 1.00 93.50 88 VAL A C 1
ATOM 682 O O . VAL A 1 88 ? -9.167 8.194 20.299 1.00 93.50 88 VAL A O 1
ATOM 685 N N . GLU A 1 89 ? -8.253 9.937 19.252 1.00 92.81 89 GLU A N 1
ATOM 686 C CA . GLU A 1 89 ? -9.445 10.782 19.271 1.00 92.81 89 GLU A CA 1
ATOM 687 C C . GLU A 1 89 ? -10.598 10.162 18.475 1.00 92.81 89 GLU A C 1
ATOM 689 O O . GLU A 1 89 ? -11.757 10.261 18.880 1.00 92.81 89 GLU A O 1
ATOM 694 N N . VAL A 1 90 ? -10.305 9.512 17.343 1.00 90.56 90 VAL A N 1
ATOM 695 C CA . VAL A 1 90 ? -11.313 8.771 16.571 1.00 90.56 90 VAL A CA 1
ATOM 696 C C . VAL A 1 90 ? -11.771 7.535 17.341 1.00 90.56 90 VAL A C 1
ATOM 698 O O . VAL A 1 90 ? -12.975 7.293 17.421 1.00 90.56 90 VAL A O 1
ATOM 701 N N . LEU A 1 91 ? -10.846 6.795 17.963 1.00 91.12 91 LEU A N 1
ATOM 702 C CA . LEU A 1 91 ? -11.181 5.627 18.786 1.00 91.12 91 LEU A CA 1
ATOM 703 C C . LEU A 1 91 ? -12.116 5.989 19.947 1.00 91.12 91 LEU A C 1
ATOM 705 O O . LEU A 1 91 ? -13.136 5.326 20.141 1.00 91.12 91 LEU A O 1
ATOM 709 N N . LYS A 1 92 ? -11.824 7.082 20.661 1.00 93.31 92 LYS A N 1
ATOM 710 C CA . LYS A 1 92 ? -12.665 7.606 21.748 1.00 93.31 92 LYS A CA 1
ATOM 711 C C . LYS A 1 92 ? -14.096 7.915 21.296 1.00 93.31 92 LYS A C 1
ATOM 713 O O . LYS A 1 92 ? -15.031 7.708 22.057 1.00 93.31 92 LYS A O 1
ATOM 718 N N . LYS A 1 93 ? -14.300 8.350 20.045 1.00 92.19 93 LYS A N 1
ATOM 719 C CA . LYS A 1 93 ? -15.641 8.649 19.499 1.00 92.19 93 LYS A CA 1
ATOM 720 C C . LYS A 1 93 ? -16.472 7.407 19.177 1.00 92.19 93 LYS A C 1
ATOM 722 O O . LYS A 1 93 ? -17.694 7.510 19.097 1.00 92.19 93 LYS A O 1
ATOM 727 N N . VAL A 1 94 ? -15.833 6.262 18.933 1.00 89.94 94 VAL A N 1
ATOM 728 C CA . VAL A 1 94 ? -16.519 5.031 18.494 1.00 89.94 94 VAL A CA 1
ATOM 729 C C . VAL A 1 94 ? -16.600 3.958 19.578 1.00 89.94 94 VAL A C 1
ATOM 731 O O . VAL A 1 94 ? -17.363 3.000 19.429 1.00 89.94 94 VAL A O 1
ATOM 734 N N . VAL A 1 95 ? -15.832 4.099 20.663 1.00 92.62 95 VAL A N 1
ATOM 735 C CA . VAL A 1 95 ? -15.828 3.154 21.781 1.00 92.62 95 VAL A CA 1
ATOM 736 C C . VAL A 1 95 ? -17.199 3.101 22.461 1.00 92.62 95 VAL A C 1
ATOM 738 O O . VAL A 1 95 ? -17.928 4.088 22.545 1.00 92.62 95 VAL A O 1
ATOM 741 N N . ARG A 1 96 ? -17.556 1.925 22.976 1.00 92.94 96 ARG A N 1
ATOM 742 C CA . ARG A 1 96 ? -18.719 1.746 23.847 1.00 92.94 96 ARG A CA 1
ATOM 743 C C . ARG A 1 96 ? -18.274 1.037 25.110 1.00 92.94 96 ARG A C 1
ATOM 745 O O . ARG A 1 96 ? -17.734 -0.065 25.035 1.00 92.94 96 ARG A O 1
ATOM 752 N N . TYR A 1 97 ? -18.528 1.659 26.250 1.00 94.12 97 TYR A N 1
ATOM 753 C CA . TYR A 1 97 ? -18.189 1.101 27.548 1.00 94.12 97 TYR A CA 1
ATOM 754 C C . TYR A 1 97 ? -19.260 0.099 28.001 1.00 94.12 97 TYR A C 1
ATOM 756 O O . TYR A 1 97 ? -20.457 0.308 27.792 1.00 94.12 97 TYR A O 1
ATOM 764 N N . ARG A 1 98 ? -18.826 -1.013 28.598 1.00 94.00 98 ARG A N 1
ATOM 765 C CA . ARG A 1 98 ? -19.690 -1.974 29.298 1.00 94.00 98 ARG A CA 1
ATOM 766 C C . ARG A 1 98 ? -19.136 -2.146 30.700 1.00 94.00 98 ARG A C 1
ATOM 768 O O . ARG A 1 98 ? -17.944 -2.385 30.830 1.00 94.00 98 ARG A O 1
ATOM 775 N N . GLU A 1 99 ? -19.991 -2.009 31.710 1.00 93.75 99 GLU A N 1
ATOM 776 C CA . GLU A 1 99 ? -19.644 -2.207 33.133 1.00 93.75 99 GLU A CA 1
ATOM 777 C C . GLU A 1 99 ? -18.601 -1.221 33.704 1.00 93.75 99 GLU A C 1
ATOM 779 O O . GLU A 1 99 ? -18.285 -1.267 34.889 1.00 93.75 99 GLU A O 1
ATOM 784 N N . VAL A 1 100 ? -18.123 -0.282 32.886 1.00 94.25 100 VAL A N 1
ATOM 785 C CA . VAL A 1 100 ? -17.223 0.817 33.249 1.00 94.25 100 VAL A CA 1
ATOM 786 C C . VAL A 1 100 ? -17.762 2.127 32.681 1.00 94.25 100 VAL A C 1
ATOM 788 O O . VAL A 1 100 ? -18.591 2.119 31.769 1.00 94.25 100 VAL A O 1
ATOM 791 N N . ASP A 1 101 ? -17.284 3.244 33.218 1.00 92.62 101 ASP A N 1
ATOM 792 C CA . ASP A 1 101 ? -17.636 4.595 32.774 1.00 92.62 101 ASP A CA 1
ATOM 793 C C . ASP A 1 101 ? -16.379 5.361 32.344 1.00 92.62 101 ASP A C 1
ATOM 795 O O . ASP A 1 101 ? -15.291 5.120 32.869 1.00 92.62 101 ASP A O 1
ATOM 799 N N . GLU A 1 102 ? -16.523 6.291 31.401 1.00 91.50 102 GLU A N 1
ATOM 800 C CA . GLU A 1 102 ? -15.416 7.096 30.870 1.00 91.50 102 GLU A CA 1
ATOM 801 C C . GLU A 1 102 ? -14.689 7.917 31.947 1.00 91.50 102 GLU A C 1
ATOM 803 O O . GLU A 1 102 ? -13.483 8.146 31.850 1.00 91.50 102 GLU A O 1
ATOM 808 N N . GLN A 1 103 ? -15.398 8.325 33.003 1.00 93.38 103 GLN A N 1
ATOM 809 C CA . GLN A 1 103 ? -14.832 9.087 34.114 1.00 93.38 103 GLN A CA 1
ATOM 810 C C . GLN A 1 103 ? -14.042 8.214 35.098 1.00 93.38 103 GLN A C 1
ATOM 812 O O . GLN A 1 103 ? -13.376 8.744 35.987 1.00 93.38 103 GLN A O 1
ATOM 817 N N . GLN A 1 104 ? -14.095 6.883 34.977 1.00 96.50 104 GLN A N 1
ATOM 818 C CA . GLN A 1 104 ? -13.326 6.004 35.853 1.00 96.50 104 GLN A CA 1
ATOM 819 C C . GLN A 1 104 ? -11.827 6.129 35.578 1.00 96.50 104 GLN A C 1
ATOM 821 O O . GLN A 1 104 ? -11.374 6.113 34.433 1.00 96.50 104 GLN A O 1
ATOM 826 N N . GLN A 1 105 ? -11.038 6.149 36.654 1.00 96.38 105 GLN A N 1
ATOM 827 C CA . GLN A 1 105 ? -9.582 6.301 36.591 1.00 96.38 105 GLN A CA 1
ATOM 828 C C . GLN A 1 105 ? -8.907 5.274 35.669 1.00 96.38 105 GLN A C 1
ATOM 830 O O . GLN A 1 105 ? -7.975 5.615 34.944 1.00 96.38 105 GLN A O 1
ATOM 835 N N . LEU A 1 106 ? -9.395 4.028 35.666 1.00 95.31 106 LEU A N 1
ATOM 836 C CA . LEU A 1 106 ? -8.862 2.964 34.815 1.00 95.31 106 LEU A CA 1
ATOM 837 C C . LEU A 1 106 ? -9.023 3.290 33.322 1.00 95.31 106 LEU A C 1
ATOM 839 O O . LEU A 1 106 ? -8.101 3.061 32.543 1.00 95.31 106 LEU A O 1
ATOM 843 N N . VAL A 1 107 ? -10.174 3.842 32.925 1.00 96.25 107 VAL A N 1
ATOM 844 C CA . VAL A 1 107 ? -10.443 4.225 31.532 1.00 96.25 107 VAL A CA 1
ATOM 845 C C . VAL A 1 107 ? -9.580 5.420 31.128 1.00 96.25 107 VAL A C 1
ATOM 847 O O . VAL A 1 107 ? -9.025 5.435 30.030 1.00 96.25 107 VAL A O 1
ATOM 850 N N . GLN A 1 108 ? -9.397 6.388 32.028 1.00 96.06 108 GLN A N 1
ATOM 851 C CA . GLN A 1 108 ? -8.511 7.528 31.788 1.00 96.06 108 GLN A CA 1
ATOM 852 C C . GLN A 1 108 ? -7.055 7.088 31.587 1.00 96.06 108 GLN A C 1
ATOM 854 O O . GLN A 1 108 ? -6.421 7.518 30.626 1.00 96.06 108 GLN A O 1
ATOM 859 N N . TRP A 1 109 ? -6.545 6.187 32.434 1.00 97.31 109 TRP A N 1
ATOM 860 C CA . TRP A 1 109 ? -5.199 5.629 32.273 1.00 97.31 109 TRP A CA 1
ATOM 861 C C . TRP A 1 109 ? -5.046 4.857 30.971 1.00 97.31 109 TRP A C 1
ATOM 863 O O . TRP A 1 109 ? -4.062 5.053 30.269 1.00 97.31 109 TRP A O 1
ATOM 873 N N . PHE A 1 110 ? -6.030 4.032 30.612 1.00 96.50 110 PHE A N 1
ATOM 874 C CA . PHE A 1 110 ? -6.019 3.309 29.343 1.00 96.50 110 PHE A CA 1
ATOM 875 C C . PHE A 1 110 ? -5.846 4.256 28.146 1.00 96.50 110 PHE A C 1
ATOM 877 O O . PHE A 1 110 ? -5.002 4.019 27.280 1.00 96.50 110 PHE A O 1
ATOM 884 N N . TRP A 1 111 ? -6.607 5.352 28.114 1.00 96.62 111 TRP A N 1
ATOM 885 C CA . TRP A 1 111 ? -6.500 6.330 27.038 1.00 96.62 111 TRP A CA 1
ATOM 886 C C . TRP A 1 111 ? -5.193 7.110 27.062 1.00 96.62 111 TRP A C 1
ATOM 888 O O . TRP A 1 111 ? -4.611 7.305 26.000 1.00 96.62 111 TRP A O 1
ATOM 898 N N . GLN A 1 112 ? -4.719 7.510 28.241 1.00 96.69 112 GLN A N 1
ATOM 899 C CA . GLN A 1 112 ? -3.426 8.176 28.381 1.00 96.69 112 GLN A CA 1
ATOM 900 C C . GLN A 1 112 ? -2.292 7.284 27.852 1.00 96.69 112 GLN A C 1
ATOM 902 O O . GLN A 1 112 ? -1.462 7.733 27.070 1.00 96.69 112 GLN A O 1
ATOM 907 N N . THR A 1 113 ? -2.297 5.995 28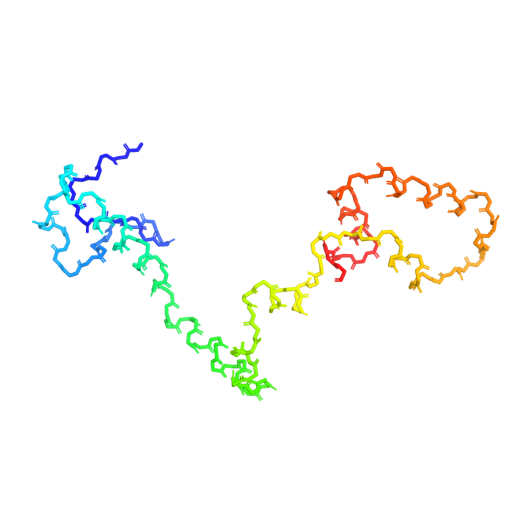.198 1.00 97.12 113 THR A N 1
ATOM 908 C CA . THR A 1 113 ? -1.316 5.033 27.684 1.00 97.12 113 THR A CA 1
ATOM 909 C C . THR A 1 113 ? -1.391 4.903 26.161 1.00 97.12 113 THR A C 1
ATOM 911 O O . THR A 1 113 ? -0.359 4.915 25.497 1.00 97.12 113 THR A O 1
ATOM 914 N N . LEU A 1 114 ? -2.592 4.834 25.575 1.00 96.50 114 LEU A N 1
ATOM 915 C CA . LEU A 1 114 ? -2.737 4.808 24.114 1.00 96.50 114 LEU A CA 1
ATOM 916 C C . LEU A 1 114 ? -2.266 6.103 23.435 1.00 96.50 114 LEU A C 1
ATOM 918 O O . LEU A 1 114 ? -1.778 6.050 22.305 1.00 96.50 114 LEU A O 1
ATOM 922 N N . GLU A 1 115 ? -2.403 7.256 24.087 1.00 96.44 115 GLU A N 1
ATOM 923 C CA . GLU A 1 115 ? -1.872 8.532 23.591 1.00 96.44 115 GLU A CA 1
ATOM 924 C C . GLU A 1 115 ? -0.339 8.567 23.627 1.00 96.44 115 GLU A C 1
ATOM 926 O O . GLU A 1 115 ? 0.272 9.114 22.711 1.00 96.44 115 GLU A O 1
ATOM 931 N N . GLU A 1 116 ? 0.287 7.923 24.611 1.00 96.94 116 GLU A N 1
ATOM 932 C CA . GLU A 1 116 ? 1.747 7.801 24.717 1.00 96.94 116 GLU A CA 1
ATOM 933 C C . GLU A 1 116 ? 2.343 6.785 23.722 1.00 96.94 116 GLU A C 1
ATOM 935 O O . GLU A 1 116 ? 3.525 6.875 23.389 1.00 96.94 116 GLU A O 1
ATOM 940 N N . PHE A 1 117 ? 1.540 5.848 23.206 1.00 97.25 117 PHE A N 1
ATOM 941 C CA . PHE A 1 117 ? 1.984 4.872 22.207 1.00 97.25 117 PHE A CA 1
ATOM 942 C C . PHE A 1 117 ? 2.384 5.524 20.878 1.00 97.25 117 PHE A C 1
ATOM 944 O O . PHE A 1 117 ? 1.716 6.429 20.366 1.00 97.25 117 PHE A O 1
ATOM 951 N N . SER A 1 118 ? 3.423 4.963 20.262 1.00 95.75 118 SER A N 1
ATOM 952 C CA . SER A 1 118 ? 3.753 5.171 18.850 1.00 95.75 118 SER A CA 1
ATOM 953 C C . SER A 1 118 ? 2.631 4.673 17.930 1.00 95.75 118 SER A C 1
ATOM 955 O O . SER A 1 118 ? 1.782 3.864 18.320 1.00 95.75 118 SER A O 1
ATOM 957 N N . ASN A 1 119 ? 2.620 5.116 16.669 1.00 92.44 119 ASN A N 1
ATOM 958 C CA . ASN A 1 119 ? 1.619 4.636 15.716 1.00 92.44 119 ASN A CA 1
ATOM 959 C C . ASN A 1 119 ? 1.729 3.117 15.493 1.00 92.44 119 ASN A C 1
ATOM 961 O O . ASN A 1 119 ? 0.710 2.439 15.387 1.00 92.44 119 ASN A O 1
ATOM 965 N N . GLU A 1 120 ? 2.944 2.566 15.471 1.00 92.38 120 GLU A N 1
ATOM 966 C CA . GLU A 1 120 ? 3.190 1.128 15.356 1.00 92.38 120 GLU A CA 1
ATOM 967 C C . GLU A 1 120 ? 2.544 0.349 16.510 1.00 92.38 120 GLU A C 1
ATOM 969 O O . GLU A 1 120 ? 1.863 -0.654 16.281 1.00 92.38 120 GLU A O 1
ATOM 974 N N . GLU A 1 121 ? 2.695 0.830 17.745 1.00 95.75 121 GLU A N 1
ATOM 975 C CA . GLU A 1 121 ? 2.073 0.228 18.929 1.00 95.75 121 GLU A CA 1
ATOM 976 C C . GLU A 1 121 ? 0.546 0.348 18.892 1.00 95.75 121 GLU A C 1
ATOM 978 O O . GLU A 1 121 ? -0.157 -0.620 19.192 1.00 95.75 121 GLU A O 1
ATOM 983 N N . ARG A 1 122 ? 0.004 1.485 18.440 1.00 94.62 122 ARG A N 1
ATOM 984 C CA . ARG A 1 122 ? -1.448 1.648 18.249 1.00 94.62 122 ARG A CA 1
ATOM 985 C C . ARG A 1 122 ? -1.997 0.720 17.163 1.00 94.62 122 ARG A C 1
ATOM 987 O O . ARG A 1 122 ? -3.091 0.176 17.318 1.00 94.62 122 ARG A O 1
ATOM 994 N N . VAL A 1 123 ? -1.243 0.475 16.090 1.00 91.88 123 VAL A N 1
ATOM 995 C CA . VAL A 1 123 ? -1.589 -0.524 15.063 1.00 91.88 123 VAL A CA 1
ATOM 996 C C . VAL A 1 123 ? -1.600 -1.934 15.659 1.00 91.88 123 VAL A C 1
ATOM 998 O O . VAL A 1 123 ? -2.511 -2.712 15.367 1.00 91.88 123 VAL A O 1
ATOM 1001 N N . LEU A 1 124 ? -0.631 -2.279 16.513 1.00 93.12 124 LEU A N 1
ATOM 1002 C CA . LEU A 1 124 ? -0.618 -3.565 17.220 1.00 93.12 124 LEU A CA 1
ATOM 1003 C C . LEU A 1 124 ? -1.810 -3.705 18.172 1.00 93.12 124 LEU A C 1
ATOM 1005 O O . LEU A 1 124 ? -2.452 -4.755 18.183 1.00 93.12 124 LEU A O 1
ATOM 1009 N N . PHE A 1 125 ? -2.160 -2.644 18.902 1.00 93.75 125 PHE A N 1
ATOM 1010 C CA . PHE A 1 125 ? -3.370 -2.603 19.719 1.00 93.75 125 PHE A CA 1
ATOM 1011 C C . PHE A 1 125 ? -4.627 -2.848 18.870 1.00 93.75 125 PHE A C 1
ATOM 1013 O O . PHE A 1 125 ? -5.429 -3.722 19.199 1.00 93.75 125 PHE A O 1
ATOM 1020 N N . MET A 1 126 ? -4.771 -2.158 17.733 1.00 90.94 126 MET A N 1
ATOM 1021 C CA . MET A 1 126 ? -5.902 -2.360 16.821 1.00 90.94 126 MET A CA 1
ATOM 1022 C C . MET A 1 126 ? -5.977 -3.791 16.287 1.00 90.94 126 MET A C 1
ATOM 1024 O O . MET A 1 126 ? -7.066 -4.375 16.247 1.00 90.94 126 MET A O 1
ATOM 1028 N N . ARG A 1 127 ? -4.833 -4.399 15.949 1.00 90.31 127 ARG A N 1
ATOM 1029 C CA . ARG A 1 127 ? -4.767 -5.814 15.554 1.00 90.31 127 ARG A CA 1
ATOM 1030 C C . ARG A 1 127 ? -5.218 -6.732 16.677 1.00 90.31 127 ARG A C 1
ATOM 1032 O O . ARG A 1 127 ? -5.948 -7.680 16.410 1.00 90.31 127 ARG A O 1
ATOM 1039 N N . PHE A 1 128 ? -4.813 -6.449 17.910 1.00 94.00 128 PHE A N 1
ATOM 1040 C CA . PHE A 1 128 ? -5.193 -7.238 19.073 1.00 94.00 128 PHE A CA 1
ATOM 1041 C C . PHE A 1 128 ? -6.708 -7.199 19.322 1.00 94.00 128 PHE A C 1
ATOM 1043 O O . PHE A 1 128 ? -7.321 -8.249 19.495 1.00 94.00 128 PHE A O 1
ATOM 1050 N N . VAL A 1 129 ? -7.330 -6.015 19.284 1.00 92.06 129 VAL A N 1
ATOM 1051 C CA . VAL A 1 129 ? -8.760 -5.872 19.618 1.00 92.06 129 VAL A CA 1
ATOM 1052 C C . VAL A 1 129 ? -9.713 -6.173 18.461 1.00 92.06 129 VAL A C 1
ATOM 1054 O O . VAL A 1 129 ? -10.861 -6.537 18.701 1.00 92.06 129 VAL A O 1
ATOM 1057 N N . SER A 1 130 ? -9.274 -6.007 17.208 1.00 87.12 130 SER A N 1
ATOM 1058 C CA . SER A 1 130 ? -10.153 -6.100 16.027 1.00 87.12 130 SER A CA 1
ATOM 1059 C C . SER A 1 130 ? -9.670 -7.054 14.932 1.00 87.12 130 SER A C 1
ATOM 1061 O O . SER A 1 130 ? -10.397 -7.296 13.968 1.00 87.12 130 SER A O 1
ATOM 1063 N N . GLY A 1 131 ? -8.437 -7.560 15.020 1.00 86.94 131 GLY A N 1
ATOM 1064 C CA . GLY A 1 131 ? -7.782 -8.299 13.937 1.00 86.94 131 GLY A CA 1
ATOM 1065 C C . GLY A 1 131 ? -7.348 -7.430 12.747 1.00 86.94 131 GLY A C 1
ATOM 1066 O O . GLY A 1 131 ? -6.795 -7.956 11.783 1.00 86.94 131 GLY A O 1
ATOM 1067 N N . ARG A 1 132 ? -7.579 -6.108 12.781 1.00 79.44 132 ARG A N 1
ATOM 1068 C CA . ARG A 1 132 ? -7.277 -5.176 11.680 1.00 79.44 132 ARG A CA 1
ATOM 1069 C C . ARG A 1 132 ? -6.107 -4.261 12.017 1.00 79.44 132 ARG A C 1
ATOM 1071 O O . ARG A 1 132 ? -5.894 -3.898 13.163 1.00 79.44 132 ARG A O 1
ATOM 1078 N N . SER A 1 133 ? -5.350 -3.876 10.990 1.00 78.12 133 SER A N 1
ATOM 1079 C CA . SER A 1 133 ? -4.166 -3.006 11.136 1.00 78.12 133 SER A CA 1
ATOM 1080 C C . SER A 1 133 ? -4.455 -1.528 10.875 1.00 78.12 133 SER A C 1
ATOM 1082 O O . SER A 1 133 ? -3.544 -0.715 10.955 1.00 78.12 133 SER A O 1
ATOM 1084 N N . ARG A 1 134 ? -5.677 -1.204 10.453 1.00 76.19 134 ARG A N 1
ATOM 1085 C CA . ARG A 1 134 ? -6.088 0.111 9.962 1.00 76.19 134 ARG A CA 1
ATOM 1086 C C . ARG A 1 134 ? -7.527 0.372 10.396 1.00 76.19 134 ARG A C 1
ATOM 1088 O O . ARG A 1 134 ? -8.283 -0.591 10.571 1.00 76.19 134 ARG A O 1
ATOM 1095 N N . LEU A 1 135 ? -7.846 1.651 10.595 1.00 63.78 135 LEU A N 1
ATOM 1096 C CA . LEU A 1 135 ? -9.183 2.143 10.940 1.00 63.78 135 LEU A CA 1
ATOM 1097 C C . LEU A 1 135 ? -10.022 2.401 9.695 1.00 63.78 135 LEU A C 1
ATOM 1099 O O . LEU A 1 135 ? -9.501 3.095 8.792 1.00 63.78 135 LEU A O 1
#

Sequence (135 aa):
MIPLDSFVGQSADGKMVPIIPGGNSIPLTFSNRKEYVERAIEYRLHEMDRQVAAVREGMSWIVPVPLLSLLTARQLEQMVCGLPEISVEVLKKVVRYREVDEQQQLVQWFWQTLEEFSNEERVLFMRFVSGRSRL

Nearest PDB structures (foldseek):
  3olm-assembly1_A  TM=7.469E-01  e=5.719E-08  Saccharomyces cerevisiae
  6xz1-assembly2_B  TM=7.695E-01  e=9.583E-08  Homo sapiens
  5hpl-assembly2_B  TM=5.747E-01  e=7.896E-08  Saccharomyces cerevisiae
  9b57-assembly1_C  TM=5.614E-01  e=1.749E-06  Schizosaccharomyces pombe 972h-
  7mwf-assembly1_A  TM=4.298E-01  e=3.793E-06  Homo sapiens

Organism: Cyprinus carpio (NCBI:txid7962)

Foldseek 3Di:
DPDDQWQWDQAPVGDIDRLDVVGVVGGDDPVCVVVSVVSVVVSRVCSCVVVVVVVVVVVCVPDPPVVVVVDDPVRVCCVVQNDLFDDLVVVVVPDDDDPDDCPDPVNVVVSVVLVVDDRQVVLVVCCVPPVGSHD